Protein AF-A0A374VMF0-F1 (afdb_monomer_lite)

Secondary structure (DSSP, 8-state):
---HHHHHHHHHHH-SSTTT-EEEEEEEEEEE-SS-EEEEEEE-TT---HHHHHHHHHHHHHHHHHHHHHHHT----EEEEEEEEEEE--HHHHHHHHHHHHHHHHHHHHHT-

Radius of gyration: 21.29 Å; chains: 1; bounding box: 44×35×52 Å

Foldseek 3Di:
DPDPVVVVVVVCVVDVCQQVDKFFQWKWWWFDAPPDIDIDIDGPVVSPHRVVVVVVCVVCVQVRVCVVCVVVVHHTDDTDDMDTDMDTDNNVVVSVVVVVVVVVVVVCVVVVD

pLDDT: mean 91.26, std 4.67, range [66.56, 97.06]

Sequence (113 aa):
MVAYGIAKARAKANRTDWNERTEITKAVITWFDADYEYELEIENEHRMDNEEFTAWVEENAESLAKADAEENGTTFEEIDSIDFEETDIDDDALFDEAYEAACEFEWECQTGR

Structure (mmCIF, N/CA/C/O backbone):
data_AF-A0A374VMF0-F1
#
_entry.id   AF-A0A374VMF0-F1
#
loop_
_atom_site.group_PDB
_atom_site.id
_atom_site.type_symbol
_atom_site.label_atom_id
_atom_site.label_alt_id
_atom_site.label_comp_id
_atom_site.label_asym_id
_atom_site.label_entity_id
_atom_site.label_seq_id
_atom_site.pdbx_PDB_ins_code
_atom_site.Cartn_x
_atom_site.Cartn_y
_atom_site.Cartn_z
_atom_site.occupancy
_atom_site.B_iso_or_equiv
_atom_site.auth_seq_id
_atom_site.auth_comp_id
_atom_site.auth_asym_id
_atom_site.auth_atom_id
_atom_site.pdbx_PDB_model_num
ATOM 1 N N . MET A 1 1 ? 22.522 4.201 -28.479 1.00 73.69 1 MET A N 1
ATOM 2 C CA . MET A 1 1 ? 21.218 3.519 -28.534 1.00 73.69 1 MET A CA 1
ATOM 3 C C . MET A 1 1 ? 21.305 2.046 -28.925 1.00 73.69 1 MET A C 1
ATOM 5 O O . MET A 1 1 ? 21.679 1.709 -30.047 1.00 73.69 1 MET A O 1
ATOM 9 N N . VAL A 1 2 ? 20.964 1.150 -27.998 1.00 81.00 2 VAL A N 1
ATOM 10 C CA . VAL A 1 2 ? 20.664 -0.259 -28.313 1.00 81.00 2 VAL A CA 1
ATOM 11 C C . VAL A 1 2 ? 19.256 -0.312 -28.905 1.00 81.00 2 VAL A C 1
ATOM 13 O O . VAL A 1 2 ? 18.376 0.377 -28.412 1.00 81.00 2 VAL A O 1
ATOM 16 N N . ALA A 1 3 ? 19.025 -1.117 -29.944 1.00 88.69 3 ALA A N 1
ATOM 17 C CA . ALA A 1 3 ? 17.684 -1.261 -30.511 1.00 88.69 3 ALA A CA 1
ATOM 18 C C . ALA A 1 3 ? 16.696 -1.822 -29.471 1.00 88.69 3 ALA A C 1
ATOM 20 O O . ALA A 1 3 ? 17.032 -2.787 -28.780 1.00 88.69 3 ALA A O 1
ATOM 21 N N . TYR A 1 4 ? 15.477 -1.273 -29.429 1.00 89.62 4 TYR A N 1
ATOM 22 C CA . TYR A 1 4 ? 14.400 -1.627 -28.493 1.00 89.62 4 TYR A CA 1
ATOM 23 C C . TYR A 1 4 ? 14.292 -3.132 -28.206 1.00 89.62 4 TYR A C 1
ATOM 25 O O . TYR A 1 4 ? 14.420 -3.561 -27.065 1.00 89.62 4 TYR A O 1
ATOM 33 N N . GLY A 1 5 ? 14.162 -3.964 -29.246 1.00 91.00 5 GLY A N 1
ATOM 34 C CA . GLY A 1 5 ? 14.006 -5.412 -29.071 1.00 91.00 5 GLY A CA 1
ATOM 35 C C . GLY A 1 5 ? 15.204 -6.093 -28.394 1.00 91.00 5 GLY A C 1
ATOM 36 O O . GLY A 1 5 ? 15.026 -7.035 -27.630 1.00 91.00 5 GLY A O 1
ATOM 37 N N . ILE A 1 6 ? 16.425 -5.597 -28.621 1.00 93.25 6 ILE A N 1
ATOM 38 C CA . ILE A 1 6 ? 17.638 -6.116 -27.970 1.00 93.25 6 ILE A CA 1
ATOM 39 C C . ILE A 1 6 ? 17.703 -5.637 -26.517 1.00 93.25 6 ILE A C 1
ATOM 41 O O . ILE A 1 6 ? 18.081 -6.412 -25.640 1.00 93.25 6 ILE A O 1
ATOM 45 N N . ALA A 1 7 ? 17.337 -4.380 -26.255 1.00 90.44 7 ALA A N 1
ATOM 46 C CA . ALA A 1 7 ? 17.288 -3.829 -24.905 1.00 90.44 7 ALA A CA 1
ATOM 47 C C . ALA A 1 7 ? 16.253 -4.576 -24.047 1.00 90.44 7 ALA A C 1
ATOM 49 O O . ALA A 1 7 ? 16.597 -5.078 -22.978 1.00 90.44 7 ALA A O 1
ATOM 50 N N . LYS A 1 8 ? 15.040 -4.770 -24.575 1.00 90.69 8 LYS A N 1
ATOM 51 C CA . LYS A 1 8 ? 13.952 -5.492 -23.906 1.00 90.69 8 LYS A CA 1
ATOM 52 C C . LYS A 1 8 ? 14.289 -6.960 -23.665 1.00 90.69 8 LYS A C 1
ATOM 54 O O . LYS A 1 8 ? 14.091 -7.463 -22.565 1.00 90.69 8 LYS A O 1
ATOM 59 N N . ALA A 1 9 ? 14.875 -7.644 -24.652 1.00 91.75 9 ALA A N 1
ATOM 60 C CA . ALA A 1 9 ? 15.314 -9.030 -24.485 1.00 91.75 9 ALA A CA 1
ATOM 61 C C . ALA A 1 9 ? 16.394 -9.177 -23.402 1.00 91.75 9 ALA A C 1
ATOM 63 O O . ALA A 1 9 ? 16.380 -10.147 -22.651 1.00 91.75 9 ALA A O 1
ATOM 64 N N . ARG A 1 10 ? 17.318 -8.214 -23.289 1.00 90.75 10 ARG A N 1
ATOM 65 C CA . ARG A 1 10 ? 18.324 -8.201 -22.216 1.00 90.75 10 ARG A CA 1
ATOM 66 C C . ARG A 1 10 ? 17.707 -7.912 -20.850 1.00 90.75 10 ARG A C 1
ATOM 68 O O . ARG A 1 10 ? 18.111 -8.546 -19.884 1.00 90.75 10 ARG A O 1
ATOM 75 N N . ALA A 1 11 ? 16.745 -6.994 -20.773 1.00 87.75 11 ALA A N 1
ATOM 76 C CA . ALA A 1 11 ? 16.032 -6.691 -19.535 1.00 87.75 11 ALA A CA 1
ATOM 77 C C . ALA A 1 11 ? 15.264 -7.926 -19.030 1.00 87.75 11 ALA A C 1
ATOM 79 O O . ALA A 1 11 ? 15.500 -8.370 -17.910 1.00 87.75 11 ALA A O 1
ATOM 80 N N . LYS A 1 12 ? 14.478 -8.566 -19.908 1.00 90.56 12 LYS A N 1
ATOM 81 C CA . LYS A 1 12 ? 13.769 -9.827 -19.623 1.00 90.56 12 LYS A CA 1
ATOM 82 C C . LYS A 1 12 ? 14.704 -11.001 -19.317 1.00 90.56 12 LYS A C 1
ATOM 84 O O . LYS A 1 12 ? 14.351 -11.880 -18.552 1.00 90.56 12 LYS A O 1
ATOM 89 N N . ALA A 1 13 ? 15.907 -11.044 -19.889 1.00 91.19 13 ALA A N 1
ATOM 90 C CA . ALA A 1 13 ? 16.874 -12.097 -19.566 1.00 91.19 13 ALA A CA 1
ATOM 91 C C . ALA A 1 13 ? 17.482 -11.953 -18.157 1.00 91.19 13 ALA A C 1
ATOM 93 O O . ALA A 1 13 ? 17.936 -12.945 -17.593 1.00 91.19 13 ALA A O 1
ATOM 94 N N . ASN A 1 14 ? 17.508 -10.735 -17.606 1.00 84.88 14 ASN A N 1
ATOM 95 C CA . ASN A 1 14 ? 18.070 -10.437 -16.285 1.00 84.88 14 ASN A CA 1
ATOM 96 C C . ASN A 1 14 ? 17.008 -10.350 -15.173 1.00 84.88 14 ASN A C 1
ATOM 98 O O . ASN A 1 14 ? 17.377 -10.170 -14.015 1.00 84.88 14 ASN A O 1
ATOM 102 N N . ARG A 1 15 ? 15.719 -10.473 -15.511 1.00 84.25 15 ARG A N 1
ATOM 103 C CA . ARG A 1 15 ? 14.593 -10.483 -14.570 1.00 84.25 15 ARG A CA 1
ATOM 104 C C . ARG A 1 15 ? 13.673 -11.657 -14.857 1.00 84.25 15 ARG A C 1
ATOM 106 O O . ARG A 1 15 ? 13.112 -11.750 -15.943 1.00 84.25 15 ARG A O 1
ATOM 113 N N . THR A 1 16 ? 13.530 -12.545 -13.883 1.00 85.00 16 THR A N 1
ATOM 114 C CA . THR A 1 16 ? 12.669 -13.730 -13.996 1.00 85.00 16 THR A CA 1
ATOM 115 C C . THR A 1 16 ? 11.216 -13.447 -13.640 1.00 85.00 16 THR A C 1
ATOM 117 O O . THR A 1 16 ? 10.361 -14.187 -14.092 1.00 85.00 16 THR A O 1
ATOM 120 N N . ASP A 1 17 ? 10.979 -12.383 -12.880 1.00 87.12 17 ASP A N 1
ATOM 121 C CA . ASP A 1 17 ? 9.715 -11.909 -12.306 1.00 87.12 17 ASP A CA 1
ATOM 122 C C . ASP A 1 17 ? 9.013 -10.850 -13.180 1.00 87.12 17 ASP A C 1
ATOM 124 O O . ASP A 1 17 ? 8.255 -10.016 -12.694 1.00 87.12 17 ASP A O 1
ATOM 128 N N . TRP A 1 18 ? 9.308 -10.821 -14.483 1.00 89.69 18 TRP A N 1
ATOM 129 C CA . TRP A 1 18 ? 8.784 -9.800 -15.394 1.00 89.69 18 TRP A CA 1
ATOM 130 C C . TRP A 1 18 ? 7.253 -9.866 -15.514 1.00 89.69 18 TRP A C 1
ATOM 132 O O . TRP A 1 18 ? 6.728 -10.880 -15.974 1.00 89.69 18 TRP A O 1
ATOM 142 N N . ASN A 1 19 ? 6.564 -8.757 -15.220 1.00 86.69 19 ASN A N 1
ATOM 143 C CA . ASN A 1 19 ? 5.102 -8.641 -15.097 1.00 86.69 19 ASN A CA 1
ATOM 144 C C . ASN A 1 19 ? 4.493 -9.566 -14.022 1.00 86.69 19 ASN A C 1
ATOM 146 O O . ASN A 1 19 ? 3.311 -9.888 -14.093 1.00 86.69 19 ASN A O 1
ATOM 150 N N . GLU A 1 20 ? 5.289 -10.036 -13.060 1.00 87.69 20 GLU A N 1
ATOM 151 C CA . GLU A 1 20 ? 4.813 -10.824 -11.909 1.00 87.69 20 GLU A CA 1
ATOM 152 C C . GLU A 1 20 ? 4.942 -10.046 -10.592 1.00 87.69 20 GLU A C 1
ATOM 154 O O . GLU A 1 20 ? 4.581 -10.546 -9.529 1.00 87.69 20 GLU A O 1
ATOM 159 N N . ARG A 1 21 ? 5.507 -8.837 -10.649 1.00 88.94 21 ARG A N 1
ATOM 160 C CA . ARG A 1 21 ? 5.744 -7.989 -9.483 1.00 88.94 21 ARG A CA 1
ATOM 161 C C . ARG A 1 21 ? 4.492 -7.189 -9.153 1.00 88.94 21 ARG A C 1
ATOM 163 O O . ARG A 1 21 ? 3.815 -6.702 -10.054 1.00 88.94 21 ARG A O 1
ATOM 170 N N . THR A 1 22 ? 4.272 -6.978 -7.866 1.00 90.06 22 THR A N 1
ATOM 171 C CA . THR A 1 22 ? 3.207 -6.130 -7.339 1.00 90.06 22 THR A CA 1
ATOM 172 C C . THR A 1 22 ? 3.781 -4.920 -6.605 1.00 90.06 22 THR A C 1
ATOM 174 O O . THR A 1 22 ? 4.906 -4.956 -6.097 1.00 90.06 22 THR A O 1
ATOM 177 N N . GLU A 1 23 ? 3.011 -3.838 -6.549 1.00 90.88 23 GLU A N 1
ATOM 178 C CA . GLU A 1 23 ? 3.248 -2.701 -5.653 1.00 90.88 23 GLU A CA 1
ATOM 179 C C . GLU A 1 23 ? 2.046 -2.514 -4.727 1.00 90.88 23 GLU A C 1
ATOM 181 O O . GLU A 1 23 ? 0.902 -2.663 -5.161 1.00 90.88 23 GLU A O 1
ATOM 186 N N . ILE A 1 24 ? 2.301 -2.190 -3.458 1.00 93.25 24 ILE A N 1
ATOM 187 C CA . ILE A 1 24 ? 1.245 -1.806 -2.521 1.00 93.25 24 ILE A CA 1
ATOM 188 C C . ILE A 1 24 ? 0.783 -0.401 -2.897 1.00 93.25 24 ILE A C 1
ATOM 190 O O . ILE A 1 24 ? 1.563 0.553 -2.837 1.00 93.25 24 ILE A O 1
ATOM 194 N N . THR A 1 25 ? -0.490 -0.268 -3.251 1.00 93.31 25 THR A N 1
ATOM 195 C CA . THR A 1 25 ? -1.108 1.011 -3.621 1.00 93.31 25 THR A CA 1
ATOM 196 C C . THR A 1 25 ? -1.825 1.665 -2.458 1.00 93.31 25 THR A C 1
ATOM 198 O O . THR A 1 25 ? -1.955 2.889 -2.435 1.00 93.31 25 THR A O 1
ATOM 201 N N . LYS A 1 26 ? -2.301 0.871 -1.498 1.00 95.19 26 LYS A N 1
ATOM 202 C CA . LYS A 1 26 ? -3.105 1.356 -0.379 1.00 95.19 26 LYS A CA 1
ATOM 203 C C . LYS A 1 26 ? -2.969 0.437 0.832 1.00 95.19 26 LYS A C 1
ATOM 205 O O . LYS A 1 26 ? -2.805 -0.770 0.678 1.00 95.19 26 LYS A O 1
ATOM 210 N N . ALA A 1 27 ? -3.071 1.004 2.027 1.00 96.62 27 ALA A N 1
ATOM 211 C CA . ALA A 1 27 ? -3.334 0.270 3.258 1.00 96.62 27 ALA A CA 1
ATOM 212 C C . ALA A 1 27 ? -4.717 0.635 3.801 1.00 96.62 27 ALA A C 1
ATOM 214 O O . ALA A 1 27 ? -5.148 1.782 3.684 1.00 96.62 27 ALA A O 1
ATOM 215 N N . VAL A 1 28 ? -5.397 -0.334 4.399 1.00 97.06 28 VAL A N 1
ATOM 216 C CA . VAL A 1 28 ? -6.671 -0.157 5.090 1.00 97.06 28 VAL A CA 1
ATOM 217 C C . VAL A 1 28 ? -6.460 -0.558 6.540 1.00 97.06 28 VAL A C 1
ATOM 219 O O . VAL A 1 28 ? -6.057 -1.683 6.825 1.00 97.06 28 VAL A O 1
ATOM 222 N N . ILE A 1 29 ? -6.687 0.381 7.452 1.00 97.00 29 ILE A N 1
ATOM 223 C CA . ILE A 1 29 ? -6.624 0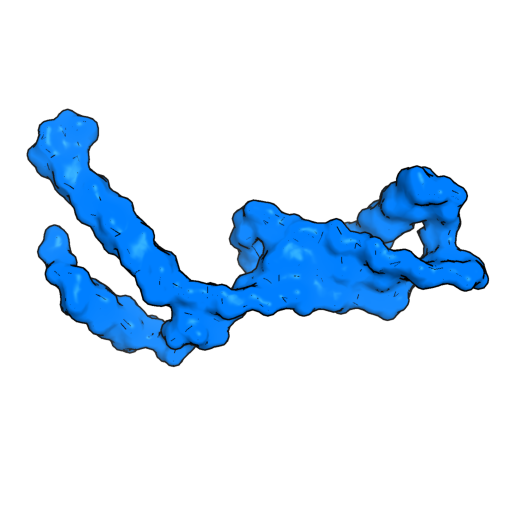.137 8.889 1.00 97.00 29 ILE A CA 1
ATOM 224 C C . ILE A 1 29 ? -8.047 0.025 9.409 1.00 97.00 29 ILE A C 1
ATOM 226 O O . ILE A 1 29 ? -8.792 1.006 9.395 1.00 97.00 29 ILE A O 1
ATOM 230 N N . THR A 1 30 ? -8.389 -1.146 9.923 1.00 96.56 30 THR A N 1
ATOM 231 C CA . THR A 1 30 ? -9.670 -1.399 10.572 1.00 96.56 30 THR A CA 1
ATOM 232 C C . THR A 1 30 ? -9.520 -1.161 12.067 1.00 96.56 30 THR A C 1
ATOM 234 O O . THR A 1 30 ? -8.675 -1.774 12.727 1.00 96.56 30 THR A O 1
ATOM 237 N N . TRP A 1 31 ? -10.324 -0.264 12.626 1.00 96.44 31 TRP A N 1
ATOM 238 C CA . TRP A 1 31 ? -10.303 0.083 14.046 1.00 96.44 31 TRP A CA 1
ATOM 239 C C . TRP A 1 31 ? -11.725 0.224 14.584 1.00 96.44 31 TRP A C 1
ATOM 241 O O . TRP A 1 31 ? -12.656 0.480 13.825 1.00 96.44 31 TRP A O 1
ATOM 251 N N . PHE A 1 32 ? -11.920 0.043 15.889 1.00 94.69 32 PHE A N 1
ATOM 252 C CA . PHE A 1 32 ? -13.256 0.124 16.481 1.00 94.69 32 PHE A CA 1
ATOM 253 C C . PHE A 1 32 ? -13.332 1.062 17.684 1.00 94.69 32 PHE A C 1
ATOM 255 O O . PHE A 1 32 ? -12.356 1.283 18.409 1.00 94.69 32 PHE A O 1
ATOM 262 N N . ASP A 1 33 ? -14.530 1.611 17.877 1.00 93.50 33 ASP A N 1
ATOM 263 C CA . ASP A 1 33 ? -14.971 2.207 19.134 1.00 93.50 33 ASP A CA 1
ATOM 264 C C . ASP A 1 33 ? -15.839 1.204 19.920 1.00 93.50 33 ASP A C 1
ATOM 266 O O . ASP A 1 33 ? -15.965 0.034 19.562 1.00 93.50 33 ASP A O 1
ATOM 270 N N . ALA A 1 34 ? -16.455 1.637 21.020 1.00 91.25 34 ALA A N 1
ATOM 271 C CA . ALA A 1 34 ? -17.273 0.756 21.856 1.00 91.25 34 ALA A CA 1
ATOM 272 C C . ALA A 1 34 ? -18.464 0.089 21.127 1.00 91.25 34 ALA A C 1
ATOM 274 O O . ALA A 1 34 ? -18.967 -0.931 21.608 1.00 91.25 34 ALA A O 1
ATOM 275 N N . ASP A 1 35 ? -18.933 0.661 20.017 1.00 91.62 35 ASP A N 1
ATOM 276 C CA . ASP A 1 35 ? -20.181 0.304 19.347 1.00 91.62 35 ASP A CA 1
ATOM 277 C C . ASP A 1 35 ? -20.015 -0.026 17.843 1.00 91.62 35 ASP A C 1
ATOM 279 O O . A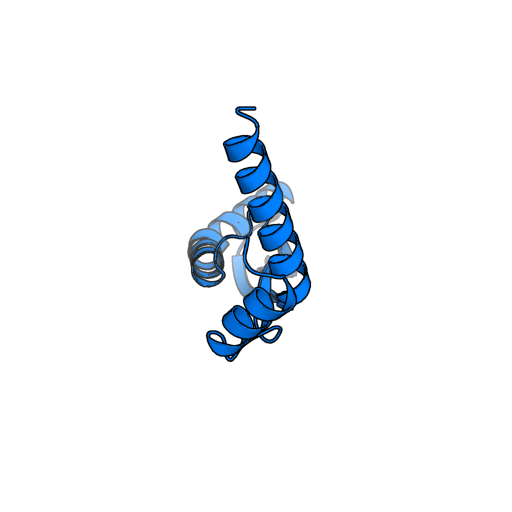SP A 1 35 ? -20.857 -0.751 17.300 1.00 91.62 35 ASP A O 1
ATOM 283 N N . TYR A 1 36 ? -18.973 0.474 17.165 1.00 92.38 36 TYR A N 1
ATOM 284 C CA . TYR A 1 36 ? -18.803 0.393 15.707 1.00 92.38 36 TYR A CA 1
ATOM 285 C C . TYR A 1 36 ? -17.352 0.176 15.255 1.00 92.38 36 TYR A C 1
ATOM 287 O O . TYR A 1 36 ? -16.401 0.552 15.933 1.00 92.38 36 TYR A O 1
ATOM 295 N N . GLU A 1 37 ? -17.221 -0.395 14.058 1.00 93.88 37 GLU A N 1
ATOM 296 C CA . GLU A 1 37 ? -15.973 -0.601 13.320 1.00 93.88 37 GLU A CA 1
ATOM 297 C C . GLU A 1 37 ? -15.861 0.430 12.190 1.00 93.88 37 GLU A C 1
ATOM 299 O O . GLU A 1 37 ? -16.864 0.785 11.559 1.00 93.88 37 GLU A O 1
ATOM 304 N N . TYR A 1 38 ? -14.643 0.901 11.949 1.00 93.75 38 TYR A N 1
ATOM 305 C CA . TYR A 1 38 ? -14.294 1.935 10.986 1.00 93.75 38 TYR A CA 1
ATOM 306 C C . TYR A 1 38 ? -13.073 1.504 10.177 1.00 93.75 38 TYR A C 1
ATOM 308 O O . TYR A 1 38 ? -12.199 0.794 10.672 1.00 93.75 38 TYR A O 1
ATOM 316 N N . GLU A 1 39 ? -13.010 1.981 8.939 1.00 95.75 39 GLU A N 1
ATOM 317 C CA . GLU A 1 39 ? -11.925 1.709 8.002 1.00 95.75 39 GLU A CA 1
ATOM 318 C C . GLU A 1 39 ? -11.244 3.031 7.638 1.00 95.75 39 GLU A C 1
ATOM 320 O O . GLU A 1 39 ? -11.890 3.957 7.141 1.00 95.75 39 GLU A O 1
ATOM 325 N N . LEU A 1 40 ? -9.935 3.109 7.868 1.00 94.62 40 LEU A N 1
ATOM 326 C CA . LEU A 1 40 ? -9.093 4.223 7.447 1.00 94.62 40 LEU A CA 1
ATOM 327 C C . LEU A 1 40 ? -8.242 3.797 6.249 1.00 94.62 40 LEU A C 1
ATOM 329 O O . LEU A 1 40 ? -7.362 2.945 6.368 1.00 94.62 40 LEU A O 1
ATOM 333 N N . GLU A 1 41 ? -8.489 4.421 5.101 1.00 95.94 41 GLU A N 1
ATOM 334 C CA . GLU A 1 41 ? -7.744 4.180 3.866 1.00 95.94 41 GLU A CA 1
ATOM 335 C C . GLU A 1 41 ? -6.541 5.126 3.735 1.00 95.94 41 GLU A C 1
ATOM 337 O O . GLU A 1 41 ? -6.666 6.343 3.872 1.00 95.94 41 GLU A O 1
ATOM 342 N N . ILE A 1 42 ? -5.372 4.565 3.428 1.00 94.31 42 ILE A N 1
ATOM 343 C CA . ILE A 1 42 ? -4.105 5.287 3.273 1.00 94.31 42 ILE A CA 1
ATOM 344 C C . ILE A 1 42 ? -3.512 4.943 1.910 1.00 94.31 42 ILE A C 1
ATOM 346 O O . ILE A 1 42 ? -3.068 3.817 1.694 1.00 94.31 42 ILE A O 1
ATOM 350 N N . GLU A 1 43 ? -3.461 5.908 0.995 1.00 93.56 43 GLU A N 1
ATOM 351 C CA . GLU A 1 43 ? -2.856 5.716 -0.326 1.00 93.56 43 GLU A CA 1
ATOM 352 C C . GLU A 1 43 ? -1.321 5.826 -0.273 1.00 93.56 43 GLU A C 1
ATOM 354 O O . GLU A 1 43 ? -0.760 6.735 0.343 1.00 93.56 43 GLU A O 1
ATOM 359 N N . ASN A 1 44 ? -0.619 4.932 -0.977 1.00 91.06 44 ASN A N 1
ATOM 360 C CA . ASN A 1 44 ? 0.829 5.005 -1.185 1.00 91.06 44 ASN A CA 1
ATOM 361 C C . ASN A 1 44 ? 1.160 5.973 -2.341 1.00 91.06 44 ASN A C 1
ATOM 363 O O . ASN A 1 44 ? 1.703 5.585 -3.378 1.00 91.06 44 ASN A O 1
ATOM 367 N N . GLU A 1 45 ? 0.807 7.253 -2.180 1.00 84.06 45 GLU A N 1
ATOM 368 C CA . GLU A 1 45 ? 0.897 8.278 -3.239 1.00 84.06 45 GLU A CA 1
ATOM 369 C C . GLU A 1 45 ? 2.311 8.431 -3.827 1.00 84.06 45 GLU A C 1
ATOM 371 O O . GLU A 1 45 ? 2.487 8.767 -5.001 1.00 84.06 45 GLU A O 1
ATOM 376 N N . HIS A 1 46 ? 3.338 8.189 -3.012 1.00 81.81 46 HIS A N 1
ATOM 377 C CA . HIS A 1 46 ? 4.735 8.349 -3.403 1.00 81.81 46 HIS A CA 1
ATOM 378 C C . HIS A 1 46 ? 5.373 7.087 -3.983 1.00 81.81 46 HIS A C 1
ATOM 380 O O . HIS A 1 46 ? 6.564 7.130 -4.300 1.00 81.81 46 HIS A O 1
ATOM 386 N N . ARG A 1 47 ? 4.609 5.996 -4.149 1.00 79.44 47 ARG A N 1
ATOM 387 C CA . ARG A 1 47 ? 5.138 4.681 -4.541 1.00 79.44 47 ARG A CA 1
ATOM 388 C C . ARG A 1 47 ? 6.366 4.308 -3.712 1.00 79.44 47 ARG A C 1
ATOM 390 O O . ARG A 1 47 ? 7.409 3.935 -4.250 1.00 79.44 47 ARG A O 1
ATOM 397 N N . MET A 1 48 ? 6.249 4.486 -2.397 1.00 86.62 48 MET A N 1
ATOM 398 C CA . MET A 1 48 ? 7.246 3.983 -1.460 1.00 86.62 48 MET A CA 1
ATOM 399 C C . MET A 1 48 ? 7.379 2.474 -1.662 1.00 86.62 48 MET A C 1
ATOM 401 O O . MET A 1 48 ? 6.395 1.804 -1.989 1.00 86.62 48 MET A O 1
ATOM 405 N N . ASP A 1 49 ? 8.587 1.946 -1.468 1.00 90.06 49 ASP A N 1
ATOM 406 C CA . ASP A 1 49 ? 8.820 0.505 -1.527 1.00 90.06 49 ASP A CA 1
ATOM 407 C C . ASP A 1 49 ? 7.857 -0.227 -0.577 1.00 90.06 49 ASP A C 1
ATOM 409 O O . ASP A 1 49 ? 7.633 0.229 0.544 1.00 90.06 49 ASP A O 1
ATOM 413 N N . ASN A 1 50 ? 7.316 -1.377 -1.001 1.00 90.94 50 ASN A N 1
ATOM 414 C CA . ASN A 1 50 ? 6.301 -2.117 -0.234 1.00 90.94 50 ASN A CA 1
ATOM 415 C C . ASN A 1 50 ? 6.729 -2.358 1.225 1.00 90.94 50 ASN A C 1
ATOM 417 O O . ASN A 1 50 ? 5.942 -2.151 2.139 1.00 90.94 50 ASN A O 1
ATOM 421 N N . GLU A 1 51 ? 7.990 -2.743 1.454 1.00 92.50 51 GLU A N 1
ATOM 422 C CA . GLU A 1 51 ? 8.523 -2.978 2.804 1.00 92.50 51 GLU A CA 1
ATOM 423 C C . GLU A 1 51 ? 8.576 -1.690 3.644 1.00 92.50 51 GLU A C 1
ATOM 425 O O . GLU A 1 51 ? 8.256 -1.712 4.832 1.00 92.50 51 GLU A O 1
ATOM 430 N N . GLU A 1 52 ? 8.939 -0.562 3.027 1.00 93.44 52 GLU A N 1
ATOM 431 C CA . GLU A 1 52 ? 8.998 0.738 3.700 1.00 93.44 52 GLU A CA 1
ATOM 432 C C . GLU A 1 52 ? 7.592 1.242 4.044 1.00 93.44 52 GLU A C 1
ATOM 434 O O . GLU A 1 52 ? 7.358 1.699 5.163 1.00 93.44 52 GLU A O 1
ATOM 439 N N . PHE A 1 53 ? 6.644 1.101 3.113 1.00 93.69 53 PHE A N 1
ATOM 440 C CA . PHE A 1 53 ? 5.253 1.488 3.323 1.00 93.69 53 PHE A CA 1
ATOM 441 C C . PHE A 1 53 ? 4.584 0.631 4.402 1.00 93.69 53 PHE A C 1
ATOM 443 O O . PHE A 1 53 ? 3.993 1.180 5.329 1.00 93.69 53 PHE A O 1
ATOM 450 N N . THR A 1 54 ? 4.733 -0.697 4.350 1.00 94.06 54 THR A N 1
ATOM 451 C CA . THR A 1 54 ? 4.201 -1.599 5.382 1.00 94.06 54 THR A CA 1
ATOM 452 C C . THR A 1 54 ? 4.757 -1.258 6.762 1.00 94.06 54 THR A C 1
ATOM 454 O O . THR A 1 54 ? 3.979 -1.083 7.697 1.00 94.06 54 THR A O 1
ATOM 457 N N . ALA A 1 55 ? 6.077 -1.086 6.894 1.00 95.50 55 ALA A N 1
ATOM 458 C CA . ALA A 1 55 ? 6.689 -0.744 8.177 1.00 95.50 55 ALA A CA 1
ATOM 459 C C . ALA A 1 55 ? 6.198 0.610 8.713 1.00 95.50 55 ALA A C 1
ATOM 461 O O . ALA A 1 55 ? 5.925 0.747 9.906 1.00 95.50 55 ALA A O 1
ATOM 462 N N . TRP A 1 56 ? 6.055 1.605 7.834 1.00 95.50 56 TRP A N 1
ATOM 463 C CA . TRP A 1 56 ? 5.535 2.914 8.212 1.00 95.50 56 TRP A CA 1
ATOM 464 C C . TRP A 1 56 ? 4.074 2.838 8.672 1.00 95.50 56 TRP A C 1
ATOM 466 O O . TRP A 1 56 ? 3.742 3.416 9.709 1.00 95.50 56 TRP A O 1
ATOM 476 N N . VAL A 1 57 ? 3.214 2.110 7.949 1.00 94.94 57 VAL A N 1
ATOM 477 C CA . VAL A 1 57 ? 1.806 1.918 8.329 1.00 94.94 57 VAL A CA 1
ATOM 478 C C . VAL A 1 57 ? 1.720 1.212 9.677 1.00 94.94 57 VAL A C 1
ATOM 480 O O . VAL A 1 57 ? 1.018 1.697 10.555 1.00 94.94 57 VAL A O 1
ATOM 483 N N . GLU A 1 58 ? 2.466 0.129 9.889 1.00 94.44 58 GLU A N 1
ATOM 484 C CA . GLU A 1 58 ? 2.462 -0.608 11.159 1.00 94.44 58 GLU A CA 1
ATOM 485 C C . GLU A 1 58 ? 2.938 0.250 12.342 1.00 94.44 58 GLU A C 1
ATOM 487 O O . GLU A 1 58 ? 2.340 0.205 13.418 1.00 94.44 58 GLU A O 1
ATOM 492 N N . GLU A 1 59 ? 3.982 1.066 12.158 1.00 95.94 59 GLU A N 1
ATOM 493 C CA . GLU A 1 59 ? 4.480 1.969 13.205 1.00 95.94 59 GLU A CA 1
ATOM 494 C C . GLU A 1 59 ? 3.475 3.084 13.533 1.00 95.94 59 GLU A C 1
ATOM 496 O O . GLU A 1 59 ? 3.350 3.495 14.690 1.00 95.94 59 G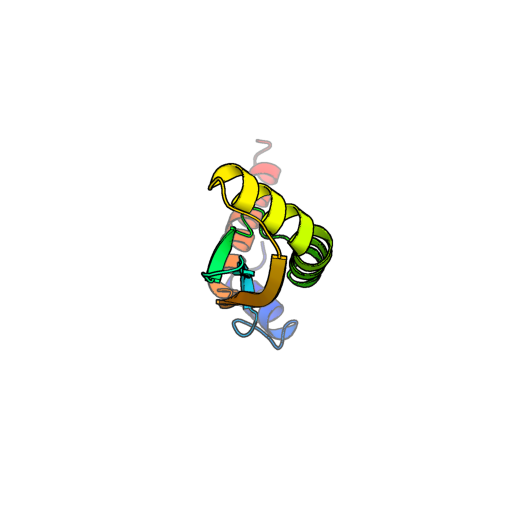LU A O 1
ATOM 501 N N . ASN A 1 60 ? 2.747 3.575 12.527 1.00 94.69 60 ASN A N 1
ATOM 502 C CA . ASN A 1 60 ? 1.863 4.731 12.665 1.00 94.69 60 ASN A CA 1
ATOM 503 C C . ASN A 1 60 ? 0.382 4.365 12.834 1.00 94.69 60 ASN A C 1
ATOM 505 O O . ASN A 1 60 ? -0.413 5.261 13.116 1.00 94.69 60 ASN A O 1
ATOM 509 N N . ALA A 1 61 ? -0.001 3.089 12.725 1.00 94.94 61 ALA A N 1
ATOM 510 C CA . ALA A 1 61 ? -1.397 2.663 12.651 1.00 94.94 61 ALA A CA 1
ATOM 511 C C . ALA A 1 61 ? -2.252 3.173 13.816 1.00 94.94 61 ALA A C 1
ATOM 513 O O .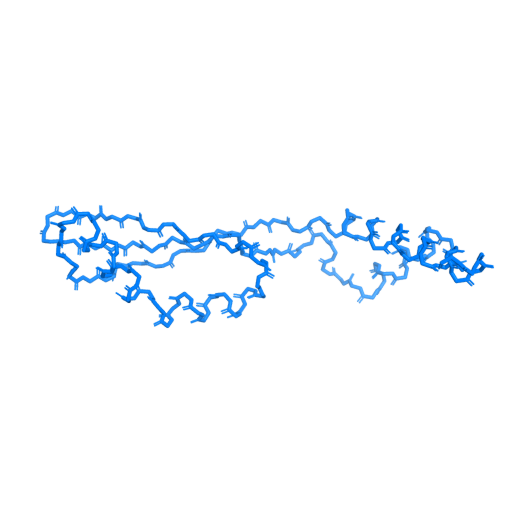 ALA A 1 61 ? -3.307 3.767 13.607 1.00 94.94 61 ALA A O 1
ATOM 514 N N . GLU A 1 62 ? -1.762 3.025 15.048 1.00 93.19 62 GLU A N 1
ATOM 515 C CA . GLU A 1 62 ? -2.472 3.495 16.241 1.00 93.19 62 GLU A CA 1
ATOM 516 C C . GLU A 1 62 ? -2.592 5.027 16.272 1.00 93.19 62 GLU A C 1
ATOM 518 O O . GLU A 1 62 ? -3.610 5.572 16.696 1.00 93.19 62 GLU A O 1
ATOM 523 N N . SER A 1 63 ? -1.562 5.748 15.816 1.00 95.44 63 SER A N 1
ATOM 524 C CA . SER A 1 63 ? -1.602 7.212 15.761 1.00 95.44 63 SER A CA 1
ATOM 525 C C . SER A 1 63 ? -2.572 7.713 14.693 1.00 95.44 63 SER A C 1
ATOM 527 O O . SER A 1 63 ? -3.233 8.727 14.909 1.00 95.44 63 SER A O 1
ATOM 529 N N . LEU A 1 64 ? -2.646 7.020 13.557 1.00 94.75 64 LEU A N 1
ATOM 530 C CA . LEU A 1 64 ? -3.540 7.341 12.450 1.00 94.75 64 LEU A CA 1
ATOM 531 C C . LEU A 1 64 ? -4.996 7.062 12.829 1.00 94.75 64 LEU A C 1
ATOM 533 O O . LEU A 1 64 ? -5.828 7.955 12.703 1.00 94.75 64 LEU A O 1
ATOM 537 N N . ALA A 1 65 ? -5.285 5.894 13.408 1.00 94.19 65 ALA A N 1
ATOM 538 C CA . ALA A 1 65 ? -6.625 5.553 13.883 1.00 94.19 65 ALA A CA 1
ATOM 539 C C . ALA A 1 65 ? -7.113 6.496 14.997 1.00 94.19 65 ALA A C 1
ATOM 541 O O . ALA A 1 65 ? -8.273 6.895 15.017 1.00 94.19 65 ALA A O 1
ATOM 542 N N . LYS A 1 66 ? -6.228 6.933 15.906 1.00 95.06 66 LYS A N 1
ATOM 543 C CA . LYS A 1 66 ? -6.582 7.949 16.915 1.00 95.06 66 LYS A CA 1
ATOM 544 C C . LYS A 1 66 ? -6.897 9.310 16.305 1.00 95.06 66 LYS A C 1
ATOM 546 O O . LYS A 1 66 ? -7.812 9.975 16.783 1.00 95.06 66 LYS A O 1
ATOM 551 N N . ALA A 1 67 ? -6.134 9.733 15.299 1.00 95.25 67 ALA A N 1
ATOM 552 C CA . ALA A 1 67 ? -6.387 10.990 14.603 1.00 95.25 67 ALA A CA 1
ATOM 553 C C . ALA A 1 67 ? -7.720 10.943 13.838 1.00 95.25 67 ALA A C 1
ATOM 555 O O . ALA A 1 67 ? -8.496 11.891 13.921 1.00 95.25 67 ALA A O 1
ATOM 556 N N . ASP A 1 68 ? -8.007 9.821 13.175 1.00 93.50 68 ASP A N 1
ATOM 557 C CA . ASP A 1 68 ? -9.274 9.577 12.481 1.00 93.50 68 ASP A CA 1
ATOM 558 C C . ASP A 1 68 ? -10.467 9.544 13.454 1.00 93.50 68 ASP A C 1
ATOM 560 O O . ASP A 1 68 ? -11.494 10.182 13.214 1.00 93.50 68 ASP A O 1
ATOM 564 N N . ALA A 1 69 ? -10.319 8.900 14.615 1.00 92.88 69 ALA A N 1
ATOM 565 C CA . ALA A 1 69 ? -11.339 8.930 15.661 1.00 92.88 69 ALA A CA 1
ATOM 566 C C . ALA A 1 69 ? -11.584 10.357 16.194 1.00 92.88 69 ALA A C 1
ATOM 568 O O . ALA A 1 69 ? -12.731 10.776 16.360 1.00 92.88 69 ALA A O 1
ATOM 569 N N . GLU A 1 70 ? -10.523 11.141 16.425 1.00 93.25 70 GLU A N 1
ATOM 570 C CA . GLU A 1 70 ? -10.647 12.537 16.864 1.00 93.25 70 GLU A CA 1
ATOM 571 C C . GLU A 1 70 ? -11.349 13.411 15.809 1.00 93.25 70 GLU A C 1
ATOM 573 O O . GLU A 1 70 ? -12.199 14.233 16.165 1.00 93.25 70 GLU A O 1
ATOM 578 N N . GLU A 1 71 ? -11.054 13.208 14.521 1.00 91.50 71 GLU A N 1
ATOM 579 C CA . GLU A 1 71 ? -11.701 13.914 13.408 1.00 91.50 71 GLU A CA 1
ATOM 580 C C . GLU A 1 71 ? -13.197 13.579 13.301 1.00 91.50 71 GLU A C 1
ATOM 582 O O . GLU A 1 71 ? -14.029 14.479 13.140 1.00 91.50 71 GLU A O 1
ATOM 587 N N . ASN A 1 72 ? -13.552 12.303 13.466 1.00 87.69 72 ASN A N 1
ATOM 588 C CA . ASN A 1 72 ? -14.937 11.832 13.433 1.00 87.69 72 ASN A CA 1
ATOM 589 C C . ASN A 1 72 ? -15.705 12.085 14.747 1.00 87.69 72 ASN A C 1
ATOM 591 O O . ASN A 1 72 ? -16.925 11.903 14.805 1.00 87.69 72 ASN A O 1
ATOM 595 N N . GLY A 1 73 ? -15.025 12.553 15.799 1.00 89.19 73 GLY A N 1
ATOM 596 C CA . GLY A 1 73 ? -15.618 12.813 17.112 1.00 89.19 73 GLY A CA 1
ATOM 597 C C . GLY A 1 73 ? -15.992 11.541 17.881 1.00 89.19 73 GLY A C 1
ATOM 598 O O . GLY A 1 73 ? -16.924 11.565 18.691 1.00 89.19 73 GLY A O 1
ATOM 599 N N . THR A 1 74 ? -15.288 10.445 17.615 1.00 90.75 74 THR A N 1
ATOM 600 C CA . THR A 1 74 ? -15.445 9.125 18.235 1.00 90.75 74 THR A CA 1
ATOM 601 C C . THR A 1 74 ? -14.255 8.822 19.159 1.00 90.75 74 THR A C 1
ATOM 603 O O . THR A 1 74 ? -13.368 9.657 19.358 1.00 90.75 74 THR A O 1
ATOM 606 N N . THR A 1 75 ? -14.252 7.648 19.797 1.00 91.31 75 THR A N 1
ATOM 607 C CA . THR A 1 75 ? -13.174 7.224 20.705 1.00 91.31 75 THR A CA 1
ATOM 608 C C . THR A 1 75 ? -12.512 5.977 20.147 1.00 91.31 75 THR A C 1
ATOM 610 O O . THR A 1 75 ? -13.154 4.938 20.056 1.00 91.31 75 THR A O 1
ATOM 613 N N . PHE A 1 76 ? -11.225 6.067 19.826 1.00 94.00 76 PHE A N 1
ATOM 614 C CA . PHE A 1 76 ? -10.421 4.903 19.471 1.00 94.00 76 PHE A CA 1
ATOM 615 C C . PHE A 1 76 ? -10.256 3.966 20.679 1.00 94.00 76 PHE A C 1
ATOM 617 O O . PHE A 1 76 ? -9.778 4.406 21.730 1.00 94.00 76 PHE A O 1
ATOM 624 N N . GLU A 1 77 ? -10.595 2.686 20.514 1.00 94.06 77 GLU A N 1
ATOM 625 C CA . GLU A 1 77 ? -10.343 1.640 21.513 1.00 94.06 77 GLU A CA 1
ATOM 626 C C . GLU A 1 77 ? -9.161 0.752 21.093 1.00 94.06 77 GLU A C 1
ATOM 628 O O . GLU A 1 77 ? -8.161 0.679 21.813 1.00 94.06 77 GLU A O 1
ATOM 633 N N . GLU A 1 78 ? -9.247 0.104 19.926 1.00 93.50 78 GLU A N 1
ATOM 634 C CA . GLU A 1 78 ? -8.240 -0.852 19.449 1.00 93.50 78 GLU A CA 1
ATOM 635 C C . GLU A 1 78 ? -8.231 -0.958 17.909 1.00 93.50 78 GLU A C 1
ATOM 637 O O . GLU A 1 78 ? -9.211 -0.635 17.233 1.00 93.50 78 GLU A O 1
ATOM 642 N N . ILE A 1 79 ? -7.095 -1.403 17.362 1.00 95.75 79 ILE A N 1
ATOM 643 C CA . ILE A 1 79 ? -6.950 -1.810 15.957 1.00 95.75 79 ILE A CA 1
ATOM 644 C C . ILE A 1 79 ? -7.409 -3.264 15.830 1.00 95.75 79 ILE A C 1
ATOM 646 O O . ILE A 1 79 ? -6.896 -4.124 16.543 1.00 95.75 79 ILE A O 1
ATOM 650 N N . ASP A 1 80 ? -8.312 -3.549 14.898 1.00 95.25 80 ASP A N 1
ATOM 651 C CA . ASP A 1 80 ? -8.709 -4.922 14.574 1.00 95.25 80 ASP A CA 1
ATOM 652 C C . ASP A 1 80 ? -7.731 -5.566 13.580 1.00 95.25 80 ASP A C 1
ATOM 654 O O . ASP A 1 80 ? -7.205 -6.658 13.816 1.00 95.25 80 ASP A O 1
ATOM 658 N N . SER A 1 81 ? -7.449 -4.873 12.476 1.00 95.31 81 SER A N 1
ATOM 659 C CA . SER A 1 81 ? -6.651 -5.409 11.373 1.00 95.31 81 SER A CA 1
ATOM 660 C C . SER A 1 81 ? -6.018 -4.307 10.521 1.00 95.31 81 SER A C 1
ATOM 662 O O . SER A 1 81 ? -6.433 -3.149 10.538 1.00 95.31 81 SER A O 1
ATOM 664 N N . ILE A 1 82 ? -4.952 -4.677 9.808 1.00 96.81 82 ILE A N 1
ATOM 665 C CA . ILE A 1 82 ? -4.305 -3.846 8.793 1.00 96.81 82 ILE A CA 1
ATOM 666 C C . ILE A 1 82 ? -4.194 -4.702 7.537 1.00 96.81 82 ILE A C 1
ATOM 668 O O . ILE A 1 82 ? -3.501 -5.722 7.543 1.00 96.81 82 ILE A O 1
ATOM 672 N N . ASP A 1 83 ? -4.865 -4.276 6.476 1.00 96.56 83 ASP A N 1
ATOM 673 C CA . ASP A 1 83 ? -4.849 -4.924 5.171 1.00 96.56 83 ASP A CA 1
ATOM 674 C C . ASP A 1 83 ? -4.121 -4.049 4.147 1.00 96.56 83 ASP A C 1
ATOM 676 O O . ASP A 1 83 ? -4.139 -2.820 4.216 1.00 96.56 83 ASP A O 1
ATOM 680 N N . PHE A 1 84 ? -3.480 -4.687 3.169 1.00 95.56 84 PHE A N 1
ATOM 681 C CA . PHE A 1 84 ? -2.761 -4.007 2.094 1.00 95.56 84 PHE A CA 1
ATOM 682 C C . PHE A 1 84 ? -3.366 -4.380 0.746 1.00 95.56 84 PHE A C 1
ATOM 684 O O . PHE A 1 84 ? -3.573 -5.556 0.444 1.00 95.56 84 PHE A O 1
ATOM 691 N N . GLU A 1 85 ? -3.637 -3.369 -0.071 1.00 94.75 85 GLU A N 1
ATOM 692 C CA . GLU A 1 85 ? -4.066 -3.539 -1.450 1.00 94.75 85 GLU A CA 1
ATOM 693 C C . GLU A 1 85 ? -2.849 -3.435 -2.368 1.00 94.75 85 GLU A C 1
ATOM 695 O O . GLU A 1 85 ? -2.098 -2.457 -2.332 1.00 94.75 85 GLU A O 1
ATOM 700 N N . GLU A 1 86 ? -2.665 -4.465 -3.187 1.00 93.50 86 GLU A N 1
ATOM 701 C CA . GLU A 1 86 ? -1.574 -4.574 -4.144 1.00 93.50 86 GLU A CA 1
ATOM 702 C C . GLU A 1 86 ? -2.110 -4.541 -5.576 1.00 93.50 86 GLU A C 1
ATOM 704 O O . GLU A 1 86 ? -3.133 -5.159 -5.885 1.00 93.50 86 GLU A O 1
ATOM 709 N N . THR A 1 87 ? -1.386 -3.868 -6.470 1.00 91.62 87 THR A N 1
ATOM 710 C CA . THR A 1 87 ? -1.638 -3.910 -7.915 1.00 91.62 87 THR A CA 1
ATOM 711 C C . THR A 1 87 ? -0.467 -4.541 -8.651 1.00 91.62 87 THR A C 1
ATOM 713 O O . THR A 1 87 ? 0.689 -4.400 -8.248 1.00 91.62 87 THR A O 1
ATOM 716 N N . ASP A 1 88 ? -0.761 -5.193 -9.774 1.00 90.88 88 ASP A N 1
ATOM 717 C CA . ASP A 1 88 ? 0.259 -5.680 -10.695 1.00 90.88 88 ASP A CA 1
ATOM 718 C C . ASP A 1 88 ? 1.038 -4.511 -11.312 1.00 90.88 88 ASP A C 1
ATOM 720 O O . ASP A 1 88 ? 0.458 -3.524 -11.779 1.00 90.88 88 ASP A O 1
ATOM 724 N N . ILE A 1 89 ? 2.359 -4.660 -11.363 1.00 89.44 89 ILE A N 1
ATOM 725 C CA . ILE A 1 89 ? 3.255 -3.746 -12.062 1.00 89.44 89 ILE A CA 1
ATOM 726 C C . ILE A 1 89 ? 3.337 -4.160 -13.533 1.00 89.44 89 ILE A C 1
ATOM 728 O O . ILE A 1 89 ? 3.771 -5.263 -13.874 1.00 89.44 89 ILE A O 1
ATOM 732 N N . ASP A 1 90 ? 3.006 -3.230 -14.427 1.00 91.69 90 ASP A N 1
ATOM 733 C CA . ASP A 1 90 ? 3.254 -3.379 -15.861 1.00 91.69 90 ASP A CA 1
ATOM 734 C C . ASP A 1 90 ? 4.731 -3.062 -16.172 1.00 91.69 90 ASP A C 1
ATOM 736 O O . ASP A 1 90 ? 5.098 -1.932 -16.516 1.00 91.69 90 ASP A O 1
ATOM 740 N N . ASP A 1 91 ? 5.612 -4.062 -16.019 1.00 90.00 91 ASP A N 1
ATOM 741 C CA . ASP A 1 91 ? 7.041 -3.919 -16.337 1.00 90.00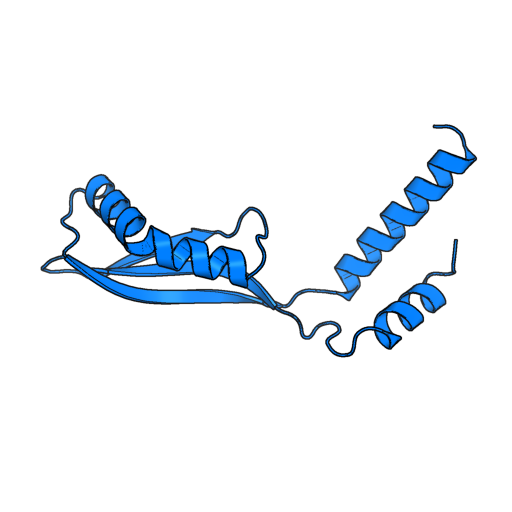 91 ASP A CA 1
ATOM 742 C C . ASP A 1 91 ? 7.256 -3.616 -17.834 1.00 90.00 91 ASP A C 1
ATOM 744 O O . ASP A 1 91 ? 8.268 -3.011 -18.196 1.00 90.00 91 ASP A O 1
ATOM 748 N N . ASP A 1 92 ? 6.331 -4.012 -18.720 1.00 91.81 92 ASP A N 1
ATOM 749 C CA . ASP A 1 92 ? 6.393 -3.641 -20.135 1.00 91.81 92 ASP A CA 1
ATOM 750 C C . ASP A 1 92 ? 6.187 -2.127 -20.322 1.00 91.81 92 ASP A C 1
ATOM 752 O O . ASP A 1 92 ? 7.004 -1.508 -21.008 1.00 91.81 92 ASP A O 1
ATOM 756 N N . ALA A 1 93 ? 5.181 -1.530 -19.679 1.00 91.81 93 ALA A N 1
ATOM 757 C CA . ALA A 1 93 ? 4.939 -0.086 -19.724 1.00 91.81 93 ALA A CA 1
ATOM 758 C C . ALA A 1 93 ? 6.072 0.718 -19.063 1.00 91.81 93 ALA A C 1
ATOM 760 O O . ALA A 1 93 ? 6.559 1.688 -19.648 1.00 91.81 93 ALA A O 1
ATOM 761 N N . LEU A 1 94 ? 6.554 0.280 -17.892 1.00 89.94 94 LEU A N 1
ATOM 762 C CA . LEU A 1 94 ? 7.692 0.916 -17.215 1.00 89.94 94 LEU A CA 1
ATOM 763 C C . LEU A 1 94 ? 8.966 0.871 -18.064 1.00 89.94 94 LEU A C 1
ATOM 765 O O . LEU A 1 94 ? 9.734 1.835 -18.108 1.00 89.94 94 LEU A O 1
ATOM 769 N N . PHE A 1 95 ? 9.215 -0.252 -18.742 1.00 92.19 95 PHE A N 1
ATOM 770 C CA . PHE A 1 95 ? 10.356 -0.369 -19.640 1.00 92.19 95 PHE A CA 1
ATOM 771 C C . PHE A 1 95 ? 10.230 0.563 -20.845 1.00 92.19 9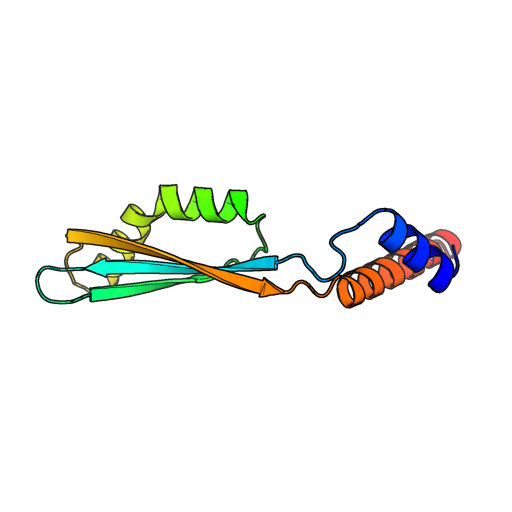5 PHE A C 1
ATOM 773 O O . PHE A 1 95 ? 11.232 1.150 -21.255 1.00 92.19 95 PHE A O 1
ATOM 780 N N . ASP A 1 96 ? 9.033 0.681 -21.417 1.00 93.62 96 ASP A N 1
ATOM 781 C CA . ASP A 1 96 ? 8.788 1.537 -22.574 1.00 93.62 96 ASP A CA 1
ATOM 782 C C . ASP A 1 96 ? 9.041 3.015 -22.218 1.00 93.62 96 ASP A C 1
ATOM 784 O O . ASP A 1 96 ? 9.814 3.674 -22.916 1.00 93.62 96 ASP A O 1
ATOM 788 N N . GLU A 1 97 ? 8.528 3.493 -21.079 1.00 92.12 97 GLU A N 1
ATOM 789 C CA . GLU A 1 97 ? 8.792 4.848 -20.566 1.00 92.12 97 GLU A CA 1
ATOM 790 C C . GLU A 1 97 ? 10.290 5.085 -20.308 1.00 92.12 97 GLU A C 1
ATOM 792 O O . GLU A 1 97 ? 10.872 6.069 -20.775 1.00 92.12 97 GLU A O 1
ATOM 797 N N . ALA A 1 98 ? 10.957 4.154 -19.618 1.00 91.38 98 ALA A N 1
ATOM 798 C CA . ALA A 1 98 ? 12.385 4.268 -19.326 1.00 91.38 98 ALA A CA 1
ATOM 799 C C . ALA A 1 98 ? 13.247 4.258 -20.602 1.00 91.38 98 ALA A C 1
ATOM 801 O O . ALA A 1 98 ? 14.266 4.952 -20.680 1.00 91.38 98 ALA A O 1
ATOM 802 N N . TYR A 1 99 ? 12.859 3.470 -21.608 1.00 91.88 99 TYR A N 1
ATOM 803 C CA . TYR A 1 99 ? 13.538 3.427 -22.898 1.00 91.88 99 TYR A CA 1
ATOM 804 C C . TYR A 1 99 ? 13.357 4.743 -23.664 1.00 91.88 99 TYR A C 1
ATOM 806 O O . TYR A 1 99 ? 14.339 5.262 -24.195 1.00 91.88 99 TYR A O 1
ATOM 814 N N . GLU A 1 100 ? 12.148 5.311 -23.689 1.00 93.19 100 GLU A N 1
ATOM 815 C CA . GLU A 1 100 ? 11.877 6.612 -24.312 1.00 93.19 100 GLU A CA 1
ATOM 816 C C . GLU A 1 100 ? 12.669 7.743 -23.648 1.00 93.19 100 GLU A C 1
ATOM 818 O O . GLU A 1 100 ? 13.356 8.492 -24.348 1.00 93.19 100 GLU A O 1
ATOM 823 N N . ALA A 1 101 ? 12.682 7.802 -22.313 1.00 92.12 101 ALA A N 1
ATOM 824 C CA . ALA A 1 101 ? 13.469 8.780 -21.563 1.00 92.12 101 ALA A CA 1
ATOM 825 C C . ALA A 1 101 ? 14.978 8.649 -21.847 1.00 92.12 101 ALA A C 1
ATOM 827 O O . ALA A 1 101 ? 15.678 9.644 -22.047 1.00 92.12 101 ALA A O 1
ATOM 828 N N . ALA A 1 102 ? 15.500 7.420 -21.934 1.00 90.94 102 ALA A N 1
ATOM 829 C CA . ALA A 1 102 ? 16.893 7.185 -22.312 1.00 90.94 102 ALA A CA 1
ATOM 830 C C . ALA A 1 102 ? 17.186 7.626 -23.757 1.00 90.94 102 ALA A C 1
ATOM 832 O O . ALA A 1 102 ? 18.276 8.131 -24.046 1.00 90.94 102 ALA A O 1
ATOM 833 N N . CYS A 1 103 ? 16.228 7.448 -24.670 1.00 90.12 103 CYS A N 1
ATOM 834 C CA . CYS A 1 103 ? 16.349 7.920 -26.042 1.00 90.12 103 CYS A CA 1
ATOM 835 C C . CYS A 1 103 ? 16.381 9.447 -26.135 1.00 90.12 103 CYS A C 1
ATOM 837 O O . CYS A 1 103 ? 17.215 9.987 -26.868 1.00 90.12 103 CYS A O 1
ATOM 839 N N . GLU A 1 104 ? 15.505 10.122 -25.395 1.00 90.69 104 GLU A N 1
ATOM 840 C CA . GLU A 1 104 ? 15.465 11.580 -25.306 1.00 90.69 104 GLU A CA 1
ATOM 841 C C . GLU A 1 104 ? 16.773 12.125 -24.728 1.00 90.69 104 GLU A C 1
ATOM 843 O O . GLU A 1 104 ? 17.417 12.965 -25.356 1.00 90.69 104 GLU A O 1
ATOM 848 N N . PHE A 1 105 ? 17.251 11.553 -23.623 1.00 88.81 105 PHE A N 1
ATOM 849 C CA . PHE A 1 105 ? 18.515 11.946 -23.004 1.00 88.81 105 PHE A CA 1
ATOM 850 C C . PHE A 1 105 ? 19.725 11.779 -23.942 1.00 88.81 105 PHE A C 1
ATOM 852 O O . PHE A 1 105 ? 20.577 12.669 -24.037 1.00 88.81 105 PHE A O 1
ATOM 859 N N . GLU A 1 106 ? 19.825 10.655 -24.670 1.00 88.56 106 GLU A N 1
ATOM 860 C CA . GLU A 1 106 ? 20.892 10.467 -25.665 1.00 88.56 106 GLU A CA 1
ATOM 861 C C . GLU A 1 106 ? 20.820 11.533 -26.772 1.00 88.56 106 GLU A C 1
ATOM 863 O O . GLU A 1 106 ? 21.859 12.017 -27.234 1.00 88.56 106 GLU A O 1
ATOM 868 N N . TRP A 1 107 ? 19.612 11.904 -27.199 1.00 88.75 107 TRP A N 1
ATOM 869 C CA . TRP A 1 107 ? 19.406 12.928 -28.217 1.00 88.75 107 TRP A CA 1
ATOM 870 C C . TRP A 1 107 ? 19.770 14.333 -27.716 1.00 88.75 107 TRP A C 1
ATOM 872 O O . TRP A 1 107 ? 20.470 15.063 -28.425 1.00 88.75 107 TRP A O 1
ATOM 882 N N . GLU A 1 108 ? 19.378 14.706 -26.497 1.00 91.12 108 GLU A N 1
ATOM 883 C CA . GLU A 1 108 ? 19.768 15.976 -25.865 1.00 91.12 108 GLU A CA 1
ATOM 884 C C . GLU A 1 108 ? 21.292 16.088 -25.747 1.00 91.12 108 GLU A C 1
ATOM 886 O O . GLU A 1 108 ? 21.885 17.068 -26.205 1.00 91.12 108 GLU A O 1
ATOM 891 N N . CYS A 1 109 ? 21.958 15.025 -25.281 1.00 87.75 109 CYS A N 1
ATOM 892 C CA . CYS A 1 109 ? 23.419 14.963 -25.205 1.00 87.75 109 CYS A CA 1
ATOM 893 C C . CYS A 1 109 ? 24.098 15.144 -26.574 1.00 87.75 109 CYS A C 1
ATOM 895 O O . CYS A 1 109 ? 25.145 15.786 -26.675 1.00 87.75 109 CYS A O 1
ATOM 897 N N . GLN A 1 110 ? 23.532 14.564 -27.636 1.00 86.62 110 GLN A N 1
ATOM 898 C CA . GLN A 1 110 ? 24.074 14.678 -28.995 1.00 86.62 110 GLN A CA 1
ATOM 899 C C . GLN A 1 110 ? 23.827 16.051 -29.621 1.00 86.62 110 GLN A C 1
ATOM 901 O O . GLN A 1 110 ? 24.636 16.514 -30.427 1.00 86.62 110 GLN A O 1
ATOM 906 N N . THR A 1 111 ? 22.710 16.688 -29.278 1.00 87.56 111 THR A N 1
ATOM 907 C CA . THR A 1 111 ? 22.305 17.983 -29.836 1.00 87.56 111 THR A CA 1
ATOM 908 C C . THR A 1 111 ? 22.746 19.175 -28.988 1.00 87.56 111 THR A C 1
ATOM 910 O O . THR A 1 111 ? 22.674 20.308 -29.466 1.00 87.56 111 THR A O 1
ATOM 913 N N . GLY A 1 112 ? 23.284 18.928 -27.789 1.00 78.44 112 GLY A N 1
ATOM 914 C CA . GLY A 1 112 ? 23.785 19.952 -26.871 1.00 78.44 112 GLY A CA 1
ATOM 915 C C . GLY A 1 112 ? 22.676 20.831 -26.297 1.00 78.44 112 GLY A C 1
ATOM 916 O O . GLY A 1 112 ? 22.908 22.022 -26.077 1.00 78.44 112 GLY A O 1
ATOM 917 N N . ARG A 1 113 ? 21.478 20.262 -26.151 1.00 66.56 113 ARG A N 1
ATOM 918 C CA . ARG A 1 113 ? 20.296 20.930 -25.611 1.00 66.56 113 ARG A CA 1
ATOM 919 C C . ARG A 1 113 ? 20.184 20.714 -24.106 1.00 66.56 113 ARG A C 1
ATOM 921 O O . ARG A 1 113 ? 20.664 19.662 -23.637 1.00 66.56 113 ARG A O 1
#